Protein AF-A0A841B8C0-F1 (afdb_monomer_lite)

Secondary structure (DSSP, 8-state):
---EEHHHHHHHHHHHHHHHHHIIIIIIHHHHHHHHSHHHHHHHTTS-TTHHHHHHHHHHHHHHHHHHHHHHHHHHHHHHHHHHHTTSS-TTSEE---S-HHHHHHHHHHHHHHHHHHHHHHHHHHHHHH---

Sequence (133 aa):
MHVRTVRREIEVAERRKGLTLYLGGGGLGGLGLFGAGDVATGIWDRAPGVLLPLFVTMVSVTGYCLARGYGGYEYRATTLERDIEDGKRKEADEVGDTVSKAVKTYYTLAPVCLVLTAACLLVAVWWGTVSPG

Structure (mmCIF, N/CA/C/O backbone):
data_AF-A0A841B8C0-F1
#
_entry.id   AF-A0A841B8C0-F1
#
loop_
_atom_site.group_PDB
_atom_site.id
_atom_site.type_symbol
_atom_site.label_atom_id
_atom_site.label_alt_id
_atom_site.label_comp_id
_atom_site.label_asym_id
_atom_site.label_entity_id
_atom_site.label_seq_id
_atom_site.pdbx_PDB_ins_code
_atom_site.Cartn_x
_atom_site.Cartn_y
_atom_site.Cartn_z
_atom_site.occupancy
_atom_site.B_iso_or_equiv
_atom_site.auth_seq_id
_atom_site.auth_comp_id
_atom_site.auth_asym_id
_atom_site.auth_atom_id
_atom_site.pdbx_PDB_model_num
ATOM 1 N N . MET A 1 1 ? -13.812 -19.091 14.744 1.00 50.53 1 MET A N 1
ATOM 2 C CA . MET A 1 1 ? -13.665 -17.619 14.794 1.00 50.53 1 MET A CA 1
ATOM 3 C C . MET A 1 1 ? -12.669 -17.298 15.894 1.00 50.53 1 MET A C 1
ATOM 5 O O . MET A 1 1 ? -12.859 -17.797 16.990 1.00 50.53 1 MET A O 1
ATOM 9 N N . HIS A 1 2 ? -11.584 -16.571 15.611 1.00 55.12 2 HIS A N 1
ATOM 10 C CA . HIS A 1 2 ? -10.729 -16.051 16.684 1.00 55.12 2 HIS A CA 1
ATOM 11 C C . HIS A 1 2 ? -11.430 -14.838 17.276 1.00 55.12 2 HIS A C 1
ATOM 13 O O . HIS A 1 2 ? -11.623 -13.845 16.578 1.00 55.12 2 HIS A O 1
ATOM 19 N N . VAL A 1 3 ? -11.854 -14.962 18.524 1.00 58.62 3 VAL A N 1
ATOM 20 C CA . VAL A 1 3 ? -12.485 -13.875 19.250 1.00 58.62 3 VAL A CA 1
ATOM 21 C C . VAL A 1 3 ? -11.384 -13.042 19.896 1.00 58.62 3 VAL A C 1
ATOM 23 O O . VAL A 1 3 ? -10.478 -13.587 20.530 1.00 58.62 3 VAL A O 1
ATOM 26 N N . ARG A 1 4 ? -11.394 -11.733 19.652 1.00 73.31 4 ARG A N 1
ATOM 27 C CA . ARG A 1 4 ? -10.445 -10.789 20.248 1.00 73.31 4 ARG A CA 1
ATOM 28 C C . ARG A 1 4 ? -11.219 -9.667 20.922 1.00 73.31 4 ARG A C 1
ATOM 30 O O . ARG A 1 4 ? -12.326 -9.337 20.506 1.00 73.31 4 ARG A O 1
ATOM 37 N N . THR A 1 5 ? -10.633 -9.093 21.964 1.00 79.56 5 THR A N 1
ATOM 38 C CA . THR A 1 5 ? -11.196 -7.925 22.644 1.00 79.56 5 THR A CA 1
ATOM 39 C C . THR A 1 5 ? -11.165 -6.701 21.727 1.00 79.56 5 THR A C 1
ATOM 41 O O . THR A 1 5 ? -10.253 -6.583 20.899 1.00 79.56 5 THR A O 1
ATOM 44 N N . VAL A 1 6 ? -12.119 -5.773 21.890 1.00 76.31 6 VAL A N 1
ATOM 45 C CA . VAL A 1 6 ? -12.167 -4.5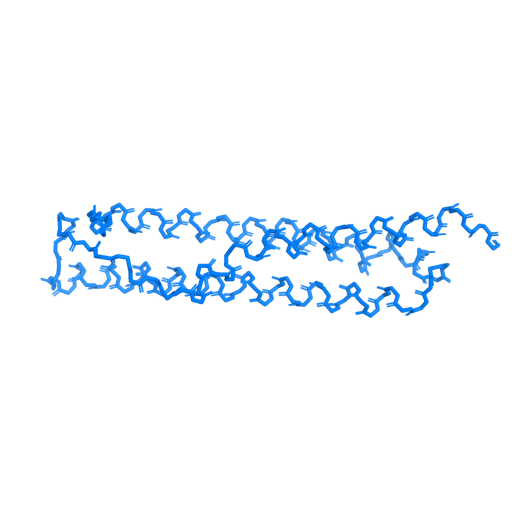05 21.130 1.00 76.31 6 VAL A CA 1
ATOM 46 C C . VAL A 1 6 ? -10.805 -3.809 21.154 1.00 76.31 6 VAL A C 1
ATOM 48 O O . VAL A 1 6 ? -10.272 -3.455 20.105 1.00 76.31 6 VAL A O 1
ATOM 51 N N . ARG A 1 7 ? -10.203 -3.680 22.343 1.00 79.50 7 ARG A N 1
ATOM 52 C CA . ARG A 1 7 ? -8.906 -3.012 22.520 1.00 79.50 7 ARG A CA 1
ATOM 53 C C . ARG A 1 7 ? -7.792 -3.648 21.686 1.00 79.50 7 ARG A C 1
ATOM 55 O O . ARG A 1 7 ? -6.996 -2.948 21.069 1.00 79.50 7 ARG A O 1
ATOM 62 N N . ARG A 1 8 ? -7.748 -4.982 21.633 1.00 81.00 8 ARG A N 1
ATOM 63 C CA . ARG A 1 8 ? -6.738 -5.716 20.860 1.00 81.00 8 ARG A CA 1
ATOM 64 C C . ARG A 1 8 ? -6.972 -5.592 19.355 1.00 81.00 8 ARG A C 1
ATOM 66 O O . ARG A 1 8 ? -6.011 -5.581 18.594 1.00 81.00 8 ARG A O 1
ATOM 73 N N . GLU A 1 9 ? -8.224 -5.506 18.916 1.00 79.19 9 GLU A N 1
ATOM 74 C CA . GLU A 1 9 ? -8.553 -5.265 17.506 1.00 79.19 9 GLU A CA 1
ATOM 75 C C . GLU A 1 9 ? -8.199 -3.841 17.060 1.00 79.19 9 GLU A C 1
ATOM 77 O O . GLU A 1 9 ? -7.664 -3.684 15.963 1.00 79.19 9 GLU A O 1
ATOM 82 N N . ILE A 1 10 ? -8.405 -2.831 17.914 1.00 80.94 10 ILE A N 1
ATOM 83 C CA . ILE A 1 10 ? -7.946 -1.456 17.658 1.00 80.94 10 ILE A CA 1
ATOM 84 C C . ILE A 1 10 ? -6.421 -1.434 17.509 1.00 80.94 10 ILE A C 1
ATOM 86 O O . ILE A 1 10 ? -5.920 -0.997 16.476 1.00 80.94 10 ILE A O 1
ATOM 90 N N . GLU A 1 11 ? -5.683 -2.018 18.460 1.00 84.50 11 GLU A N 1
ATOM 91 C CA . GLU A 1 11 ? -4.214 -2.052 18.405 1.00 84.50 11 GLU A CA 1
ATOM 92 C C . GLU A 1 11 ? -3.698 -2.748 17.129 1.00 84.50 11 GLU A C 1
ATOM 94 O O . GLU A 1 11 ? -2.734 -2.313 16.494 1.00 84.50 11 GLU A O 1
ATOM 99 N N . VAL A 1 12 ? -4.350 -3.836 16.702 1.00 84.12 12 VAL A N 1
ATOM 100 C CA . VAL A 1 12 ? -3.998 -4.529 15.454 1.00 84.12 12 VAL A CA 1
ATOM 101 C C . VAL A 1 12 ? -4.302 -3.666 14.228 1.00 84.12 12 VAL A C 1
ATOM 103 O O . VAL A 1 12 ? -3.495 -3.650 13.294 1.00 84.12 12 VAL A O 1
ATOM 106 N N . ALA A 1 13 ? -5.437 -2.966 14.200 1.00 80.94 13 ALA A N 1
ATOM 107 C CA . ALA A 1 13 ? -5.800 -2.077 13.101 1.00 80.94 13 ALA A CA 1
ATOM 108 C C . ALA A 1 13 ? -4.824 -0.895 12.988 1.00 80.94 13 ALA A C 1
ATOM 110 O O . ALA A 1 13 ? -4.335 -0.620 11.891 1.00 80.94 13 ALA A O 1
ATOM 111 N N . GLU A 1 14 ? -4.454 -0.271 14.108 1.00 82.44 14 GLU A N 1
ATOM 112 C CA . GLU A 1 14 ? -3.462 0.806 14.155 1.00 82.44 14 GLU A CA 1
ATOM 113 C C . GLU A 1 14 ? -2.073 0.342 13.711 1.00 82.44 14 GLU A C 1
ATOM 115 O O . GLU A 1 14 ? -1.442 0.985 12.869 1.00 82.44 14 GLU A O 1
ATOM 120 N N . ARG A 1 15 ? -1.603 -0.821 14.189 1.00 85.81 15 ARG A N 1
ATOM 121 C CA . ARG A 1 15 ? -0.325 -1.396 13.731 1.00 85.81 15 ARG A CA 1
ATOM 122 C C . A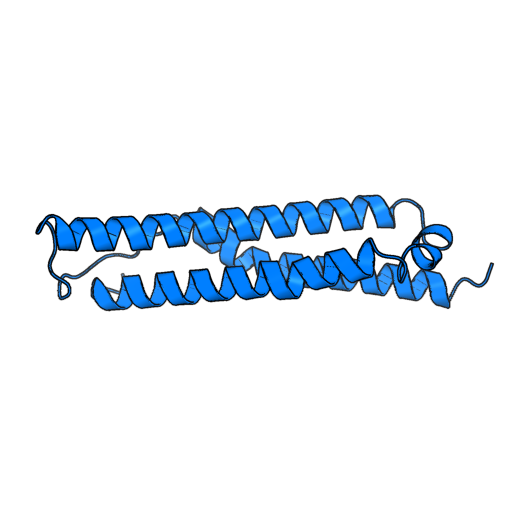RG A 1 15 ? -0.318 -1.626 12.221 1.00 85.81 15 ARG A C 1
ATOM 124 O O . ARG A 1 15 ? 0.670 -1.323 11.553 1.00 85.81 15 ARG A O 1
ATOM 131 N N . ARG A 1 16 ? -1.413 -2.153 11.664 1.00 83.31 16 ARG A N 1
ATOM 132 C CA . ARG A 1 16 ? -1.541 -2.390 10.215 1.00 83.31 16 ARG A CA 1
ATOM 133 C C . ARG A 1 16 ? -1.599 -1.085 9.427 1.00 83.31 16 ARG A C 1
ATOM 135 O O . ARG A 1 16 ? -0.952 -0.998 8.387 1.00 83.31 16 ARG A O 1
ATOM 142 N N . LYS A 1 17 ? -2.292 -0.069 9.948 1.00 82.81 17 LYS A N 1
ATOM 143 C CA . LYS A 1 17 ? -2.308 1.297 9.407 1.00 82.81 17 LYS A CA 1
ATOM 144 C C . LYS A 1 17 ? -0.892 1.887 9.352 1.00 82.81 17 LYS A C 1
ATOM 146 O O . LYS A 1 17 ? -0.463 2.352 8.293 1.00 82.81 17 LYS A O 1
ATOM 151 N N . GLY A 1 18 ? -0.137 1.791 10.447 1.00 80.94 18 GLY A N 1
ATOM 152 C CA . GLY A 1 18 ? 1.257 2.240 10.522 1.00 80.94 18 GLY A CA 1
ATOM 153 C C . GLY A 1 18 ? 2.172 1.523 9.524 1.00 80.94 18 GLY A C 1
ATOM 154 O O . GLY A 1 18 ? 2.945 2.168 8.818 1.00 80.94 18 GLY A O 1
ATOM 155 N N . LEU A 1 19 ? 2.027 0.203 9.380 1.00 84.50 19 LEU A N 1
ATOM 156 C CA . LEU A 1 19 ? 2.769 -0.578 8.383 1.00 84.50 19 LEU A CA 1
ATOM 157 C C . LEU A 1 19 ? 2.435 -0.163 6.944 1.00 84.50 19 LEU A C 1
ATOM 159 O O . LEU A 1 19 ? 3.347 -0.012 6.136 1.00 84.50 19 LEU A O 1
ATOM 163 N N . THR A 1 20 ? 1.161 0.072 6.609 1.00 83.38 20 THR A N 1
ATOM 164 C CA . THR A 1 20 ? 0.792 0.573 5.271 1.00 83.38 20 THR A CA 1
ATOM 165 C C . THR A 1 20 ? 1.359 1.960 4.984 1.00 83.38 20 THR A C 1
ATOM 167 O O . THR A 1 20 ? 1.790 2.209 3.862 1.00 83.38 20 THR A O 1
ATOM 170 N N . LEU A 1 21 ? 1.419 2.838 5.989 1.00 82.56 21 LEU A N 1
ATOM 171 C CA . LEU A 1 21 ? 2.064 4.149 5.882 1.00 82.56 21 LEU A CA 1
ATOM 172 C C . LEU A 1 21 ? 3.566 4.019 5.637 1.00 82.56 21 LEU A C 1
ATOM 174 O O . LEU A 1 21 ? 4.097 4.690 4.761 1.00 82.56 21 LEU A O 1
ATOM 178 N N . TYR A 1 22 ? 4.243 3.127 6.359 1.00 85.25 22 TYR A N 1
ATOM 179 C CA . TYR A 1 22 ? 5.669 2.877 6.162 1.00 85.25 22 TYR A CA 1
ATOM 180 C C . TYR A 1 22 ? 5.962 2.315 4.762 1.00 85.25 22 TYR A C 1
ATOM 182 O O . TYR A 1 22 ? 6.870 2.780 4.073 1.00 85.25 22 TYR A O 1
ATOM 190 N N . LEU A 1 23 ? 5.153 1.357 4.301 1.00 83.75 23 LEU A N 1
ATOM 191 C CA . LEU A 1 23 ? 5.277 0.779 2.961 1.00 83.75 23 LEU A CA 1
ATOM 192 C C . LEU A 1 23 ? 4.960 1.796 1.855 1.00 83.75 23 LEU A C 1
ATOM 194 O O . LEU A 1 23 ? 5.642 1.806 0.835 1.00 83.75 23 LEU A O 1
ATOM 198 N N . GLY A 1 24 ? 3.962 2.661 2.047 1.00 79.44 24 GLY A N 1
ATOM 199 C CA . GLY A 1 24 ? 3.597 3.701 1.082 1.00 79.44 24 GLY A CA 1
ATOM 200 C C . GLY A 1 24 ? 4.573 4.872 1.052 1.00 79.44 24 GLY A C 1
ATOM 201 O O . GLY A 1 24 ? 5.091 5.210 -0.006 1.00 79.44 24 GLY A O 1
ATOM 202 N N . GLY A 1 25 ? 4.854 5.474 2.205 1.00 76.81 25 GLY A N 1
ATOM 203 C CA . GLY A 1 25 ? 5.736 6.635 2.314 1.00 76.81 25 GLY A CA 1
ATOM 204 C C . GLY A 1 25 ? 7.211 6.289 2.113 1.00 76.81 25 GLY A C 1
ATOM 205 O O . GLY A 1 25 ? 7.910 7.001 1.401 1.00 76.81 25 GLY A O 1
ATOM 206 N N . GLY A 1 26 ? 7.681 5.185 2.698 1.00 79.94 26 GLY A N 1
ATOM 207 C CA . GLY A 1 26 ? 9.073 4.748 2.583 1.00 79.94 26 GLY A CA 1
ATOM 208 C C . GLY A 1 26 ? 9.324 3.925 1.324 1.00 79.94 26 GLY A C 1
ATOM 209 O O . GLY A 1 26 ? 10.119 4.311 0.473 1.00 79.94 26 GLY A O 1
ATOM 210 N N . GLY A 1 27 ? 8.631 2.792 1.192 1.00 81.88 27 GLY A N 1
ATOM 211 C CA . GLY A 1 27 ? 8.870 1.839 0.105 1.00 81.88 27 GLY A CA 1
ATOM 212 C C . GLY A 1 27 ? 8.455 2.376 -1.266 1.00 81.88 27 GLY A C 1
ATOM 213 O O . GLY A 1 27 ? 9.295 2.552 -2.145 1.00 81.88 27 GLY A O 1
ATOM 214 N N . LEU A 1 28 ? 7.163 2.660 -1.452 1.00 84.19 28 LEU A N 1
ATOM 215 C CA . LEU A 1 28 ? 6.644 3.158 -2.728 1.00 84.19 28 LEU A CA 1
ATOM 216 C C . LEU A 1 28 ? 7.136 4.579 -3.033 1.00 84.19 28 LEU A C 1
ATOM 218 O O . LEU A 1 28 ? 7.501 4.850 -4.171 1.00 84.19 28 LEU A O 1
ATOM 222 N N . GLY A 1 29 ? 7.189 5.461 -2.030 1.00 81.56 29 GLY A N 1
ATOM 223 C CA . GLY A 1 29 ? 7.745 6.810 -2.170 1.00 81.56 29 GLY A CA 1
ATOM 224 C C . GLY A 1 29 ? 9.216 6.796 -2.591 1.00 81.56 29 GLY A C 1
ATOM 225 O O . GLY A 1 29 ? 9.590 7.501 -3.527 1.00 81.56 29 GLY A O 1
ATOM 226 N N . GLY A 1 30 ? 10.028 5.927 -1.982 1.00 82.12 30 GLY A N 1
ATOM 227 C CA . GLY A 1 30 ? 11.412 5.699 -2.394 1.00 82.12 30 GLY A CA 1
ATOM 228 C C . GLY A 1 30 ? 11.505 5.182 -3.829 1.00 82.12 30 GLY A C 1
ATOM 229 O O . GLY A 1 30 ? 12.203 5.773 -4.647 1.00 82.12 30 GLY A O 1
ATOM 230 N N . LEU A 1 31 ? 10.752 4.133 -4.175 1.00 81.00 31 LEU A N 1
ATOM 231 C CA . LEU A 1 31 ? 10.725 3.595 -5.542 1.00 81.00 31 LEU A CA 1
ATOM 232 C C . LEU A 1 31 ? 10.269 4.633 -6.573 1.00 81.00 31 LEU A C 1
ATOM 234 O O . LEU A 1 31 ? 10.834 4.689 -7.660 1.00 81.00 31 LEU A O 1
ATOM 238 N N . GLY A 1 32 ? 9.286 5.466 -6.237 1.00 77.75 32 GLY A N 1
ATOM 239 C CA . GLY A 1 32 ? 8.819 6.555 -7.089 1.00 77.75 32 GLY A CA 1
ATOM 240 C C . GLY A 1 32 ? 9.896 7.614 -7.311 1.00 77.75 32 GLY A C 1
ATOM 241 O O . GLY A 1 32 ? 10.141 7.993 -8.449 1.00 77.75 32 GLY A O 1
ATOM 242 N N . LEU A 1 33 ? 10.593 8.041 -6.255 1.00 79.94 33 LEU A N 1
ATOM 243 C CA . LEU A 1 33 ? 11.682 9.018 -6.357 1.00 79.94 33 LEU A CA 1
ATOM 244 C C . LEU A 1 33 ? 12.877 8.479 -7.151 1.00 79.94 33 LEU A C 1
ATOM 246 O O . LEU A 1 33 ? 13.408 9.181 -8.005 1.00 79.94 33 LEU A O 1
ATOM 250 N N . PHE A 1 34 ? 13.284 7.233 -6.908 1.00 74.50 34 PHE A N 1
ATOM 251 C CA . PHE A 1 34 ? 14.400 6.623 -7.632 1.00 74.50 34 PHE A CA 1
ATOM 252 C C . PHE A 1 34 ? 14.037 6.263 -9.074 1.00 74.50 34 PHE A C 1
ATOM 254 O O . PHE A 1 34 ? 14.871 6.416 -9.958 1.00 74.50 34 PHE A O 1
ATOM 261 N N . GLY A 1 35 ? 12.812 5.795 -9.317 1.00 69.50 35 GLY A N 1
ATOM 262 C CA . GLY A 1 35 ? 12.356 5.357 -10.634 1.00 69.50 35 GLY A CA 1
ATOM 263 C C . GLY A 1 35 ? 11.829 6.463 -11.537 1.00 69.50 35 GLY A C 1
ATOM 264 O O . GLY A 1 35 ? 11.892 6.304 -12.748 1.00 69.50 35 GLY A O 1
ATOM 265 N N . ALA A 1 36 ? 11.328 7.573 -10.998 1.00 67.00 36 ALA A N 1
ATOM 266 C CA . ALA A 1 36 ? 10.866 8.718 -11.789 1.00 67.00 36 ALA A CA 1
ATOM 267 C C . ALA A 1 36 ? 11.802 9.938 -11.708 1.00 67.00 36 ALA A C 1
ATOM 269 O O . ALA A 1 36 ? 11.591 10.906 -12.433 1.00 67.00 36 ALA A O 1
ATOM 270 N N . GLY A 1 37 ? 12.806 9.918 -10.824 1.00 64.50 37 GLY A N 1
ATOM 271 C CA . GLY A 1 37 ? 13.788 10.993 -10.681 1.00 64.50 37 GLY A CA 1
ATOM 272 C C . GLY A 1 37 ? 14.994 10.865 -11.617 1.00 64.50 37 GLY A C 1
ATOM 273 O O . GLY A 1 37 ? 15.121 9.907 -12.380 1.00 64.50 37 GLY A O 1
ATOM 274 N N . ASP A 1 38 ? 15.924 11.818 -11.493 1.00 57.97 38 ASP A N 1
ATOM 275 C CA . ASP A 1 38 ? 17.138 11.951 -12.324 1.00 57.97 38 ASP A CA 1
ATOM 276 C C . ASP A 1 38 ? 18.044 10.711 -12.356 1.00 57.97 38 ASP A C 1
ATOM 278 O O . ASP A 1 38 ? 18.850 10.544 -13.267 1.00 57.97 38 ASP A O 1
ATOM 282 N N . VAL A 1 39 ? 17.924 9.813 -11.376 1.00 60.22 39 VAL A N 1
ATOM 283 C CA . VAL A 1 39 ? 18.700 8.565 -11.340 1.00 60.22 39 VAL A CA 1
ATOM 284 C C . VAL A 1 39 ? 18.241 7.586 -12.428 1.00 60.22 39 VAL A C 1
ATOM 286 O O . VAL A 1 39 ? 19.047 6.803 -12.927 1.00 60.22 39 VAL A O 1
ATOM 289 N N . ALA A 1 40 ? 16.966 7.630 -12.821 1.00 61.94 40 ALA A N 1
ATOM 290 C CA . ALA A 1 40 ? 16.392 6.702 -13.790 1.00 61.94 40 ALA A CA 1
ATOM 291 C C . ALA A 1 40 ? 16.134 7.318 -15.171 1.00 61.94 40 ALA A C 1
ATOM 293 O O . ALA A 1 40 ? 15.937 6.564 -16.121 1.00 61.94 40 ALA A O 1
ATOM 294 N N . THR A 1 41 ? 16.181 8.644 -15.332 1.00 65.25 41 THR A N 1
ATOM 295 C CA . THR A 1 41 ? 15.986 9.311 -16.636 1.00 65.25 41 THR A CA 1
ATOM 296 C C . THR A 1 41 ? 16.939 8.767 -17.707 1.00 65.25 41 THR A C 1
ATOM 298 O O . THR A 1 41 ? 16.487 8.406 -18.786 1.00 65.25 41 THR A O 1
ATOM 301 N N . GLY A 1 42 ? 18.215 8.541 -17.377 1.00 67.50 42 GLY A N 1
ATOM 302 C CA . GLY A 1 42 ? 19.170 7.894 -18.294 1.00 67.50 42 GLY A CA 1
ATOM 303 C C . GLY A 1 42 ? 18.990 6.376 -18.474 1.00 67.50 42 GLY A C 1
ATOM 304 O O . GLY A 1 42 ? 19.535 5.796 -19.413 1.00 67.50 42 GLY A O 1
ATOM 305 N N . ILE A 1 43 ? 18.243 5.716 -17.585 1.00 72.81 43 ILE A N 1
ATOM 306 C CA . ILE A 1 43 ? 17.969 4.271 -17.638 1.00 72.81 43 ILE A CA 1
ATOM 307 C C . ILE A 1 43 ? 16.797 3.998 -18.579 1.00 72.81 43 ILE A C 1
ATOM 309 O O . ILE A 1 43 ? 16.859 3.069 -19.383 1.00 72.81 43 ILE A O 1
ATOM 313 N N . TRP A 1 44 ? 15.746 4.819 -18.517 1.00 74.94 44 TRP A N 1
ATOM 314 C CA . TRP A 1 44 ? 14.555 4.649 -19.349 1.00 74.94 44 TRP A CA 1
ATOM 315 C C . TRP A 1 44 ? 14.814 4.896 -20.833 1.00 74.94 44 TRP A C 1
ATOM 317 O O . TRP A 1 44 ? 14.203 4.217 -21.652 1.00 74.94 44 TRP A O 1
ATOM 327 N N . ASP A 1 45 ? 15.755 5.779 -21.176 1.00 75.50 45 ASP A N 1
ATOM 328 C CA . ASP A 1 45 ? 16.154 6.031 -22.568 1.00 75.50 45 ASP A CA 1
ATOM 329 C C . ASP A 1 45 ? 16.846 4.821 -23.220 1.00 75.50 45 ASP A C 1
ATOM 331 O O . ASP A 1 45 ? 16.817 4.659 -24.440 1.00 75.50 45 ASP A O 1
ATOM 335 N N . ARG A 1 46 ? 17.471 3.954 -22.411 1.00 72.44 46 ARG A N 1
ATOM 336 C CA . ARG A 1 46 ? 18.174 2.739 -22.865 1.00 72.44 46 ARG A CA 1
ATOM 337 C C . ARG A 1 46 ? 17.348 1.469 -22.700 1.00 72.44 46 ARG A C 1
ATOM 339 O O . ARG A 1 46 ? 17.645 0.446 -23.314 1.00 72.44 46 ARG A O 1
ATOM 346 N N . ALA A 1 47 ? 16.336 1.510 -21.843 1.00 72.50 47 ALA A N 1
ATOM 347 C CA . ALA A 1 47 ? 15.452 0.391 -21.590 1.00 72.50 47 ALA A CA 1
ATOM 348 C C . ALA A 1 47 ? 14.383 0.270 -22.696 1.00 72.50 47 ALA A C 1
ATOM 350 O O . ALA A 1 47 ? 13.989 1.264 -23.305 1.00 72.50 47 ALA A O 1
ATOM 351 N N . PRO A 1 48 ? 13.846 -0.938 -22.946 1.00 76.69 48 PRO A N 1
ATOM 352 C CA . PRO A 1 48 ? 12.665 -1.111 -23.784 1.00 76.69 48 PRO A CA 1
ATOM 353 C C . PRO A 1 48 ? 11.540 -0.143 -23.389 1.00 76.69 48 PRO A C 1
ATOM 355 O O . PRO A 1 48 ? 11.113 -0.136 -22.233 1.00 76.69 48 PRO A O 1
ATOM 358 N N . GLY A 1 49 ? 10.998 0.613 -24.352 1.00 78.31 49 GLY A N 1
ATOM 359 C CA . GLY A 1 49 ? 9.989 1.660 -24.107 1.00 78.31 49 GLY A CA 1
ATOM 360 C C . GLY A 1 49 ? 8.689 1.190 -23.433 1.00 78.31 49 GLY A C 1
ATOM 361 O O . GLY A 1 49 ? 7.881 2.006 -23.003 1.00 78.31 49 GLY A O 1
ATOM 362 N N . VAL A 1 50 ? 8.488 -0.125 -23.297 1.00 80.94 50 VAL A N 1
ATOM 363 C CA . VAL A 1 50 ? 7.360 -0.746 -22.581 1.00 80.94 50 VAL A CA 1
ATOM 364 C C . VAL A 1 50 ? 7.581 -0.789 -21.059 1.00 80.94 50 VAL A C 1
ATOM 366 O O . VAL A 1 50 ? 6.618 -0.856 -20.298 1.00 80.94 50 VAL A O 1
ATOM 369 N N . LEU A 1 51 ? 8.828 -0.733 -20.578 1.00 81.50 51 LEU A N 1
ATOM 370 C CA . LEU A 1 51 ? 9.134 -0.889 -19.151 1.00 81.50 51 LEU A CA 1
ATOM 371 C C . LEU A 1 51 ? 8.730 0.331 -18.319 1.00 81.50 51 LEU A C 1
ATOM 373 O O . LEU A 1 51 ? 8.246 0.155 -17.205 1.00 81.50 51 LEU A O 1
ATOM 377 N N . LEU A 1 52 ? 8.861 1.546 -18.858 1.00 82.38 52 LEU A N 1
ATOM 378 C CA . LEU A 1 52 ? 8.428 2.770 -18.179 1.00 82.38 52 LEU A CA 1
ATOM 379 C C . LEU A 1 52 ? 6.908 2.788 -17.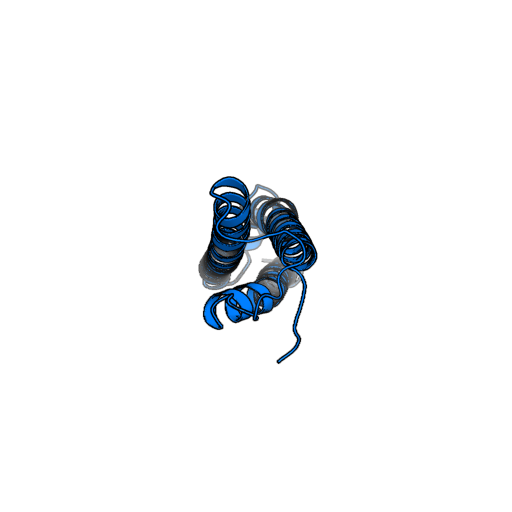908 1.00 82.38 52 LEU A C 1
ATOM 381 O O . LEU A 1 52 ? 6.520 2.934 -16.747 1.00 82.38 52 LEU A O 1
ATOM 385 N N . PRO A 1 53 ? 6.016 2.594 -18.904 1.00 83.94 53 PRO A N 1
ATOM 386 C CA . PRO A 1 53 ? 4.580 2.554 -18.637 1.00 83.94 53 PRO A CA 1
ATOM 387 C C . PRO A 1 53 ? 4.189 1.374 -17.736 1.00 83.94 53 PRO A C 1
ATOM 389 O O . PRO A 1 53 ? 3.282 1.512 -16.913 1.00 83.94 53 PRO A O 1
ATOM 392 N N . LEU A 1 54 ? 4.888 0.235 -17.822 1.00 85.94 54 LEU A N 1
ATOM 393 C CA . LEU A 1 54 ? 4.668 -0.905 -16.929 1.00 85.94 54 LEU A CA 1
ATOM 394 C C . LEU A 1 54 ? 5.055 -0.578 -15.479 1.00 85.94 54 LEU A C 1
ATOM 396 O O . LEU A 1 54 ? 4.294 -0.885 -14.561 1.00 85.94 54 LEU A O 1
ATOM 400 N N . PHE A 1 55 ? 6.178 0.112 -15.274 1.00 84.94 55 PHE A N 1
ATOM 401 C CA . PHE A 1 55 ? 6.610 0.599 -13.967 1.00 84.94 55 PHE A CA 1
ATOM 402 C C . PHE A 1 55 ? 5.618 1.607 -13.381 1.00 84.94 55 PHE A C 1
ATOM 404 O O . PHE A 1 55 ? 5.167 1.430 -12.252 1.00 84.94 55 PHE A O 1
ATOM 411 N N . VAL A 1 56 ? 5.196 2.611 -14.156 1.00 85.75 56 VAL A N 1
ATOM 412 C CA . VAL A 1 56 ? 4.199 3.604 -13.714 1.00 85.75 56 VAL A CA 1
ATOM 413 C C . VAL A 1 56 ? 2.871 2.932 -13.347 1.00 85.75 56 VAL A C 1
ATOM 415 O O . VAL A 1 56 ? 2.263 3.259 -12.323 1.00 85.75 56 VAL A O 1
ATOM 418 N N . THR A 1 57 ? 2.439 1.944 -14.133 1.00 87.62 57 THR A N 1
ATOM 419 C CA . THR A 1 57 ? 1.230 1.162 -13.839 1.00 87.62 57 THR A CA 1
ATOM 420 C C . THR A 1 57 ? 1.394 0.366 -12.543 1.00 87.62 57 THR A C 1
ATOM 422 O O . THR A 1 57 ? 0.507 0.397 -11.693 1.00 87.62 57 THR A O 1
ATOM 425 N N . MET A 1 58 ? 2.539 -0.289 -12.336 1.00 86.00 58 MET A N 1
ATOM 426 C CA . MET A 1 58 ? 2.847 -1.039 -11.113 1.00 86.00 58 MET A CA 1
ATOM 427 C C . MET A 1 58 ? 2.906 -0.145 -9.871 1.00 86.00 58 MET A C 1
ATOM 429 O O . MET A 1 58 ? 2.332 -0.497 -8.838 1.00 86.00 58 MET A O 1
ATOM 433 N N . VAL A 1 59 ? 3.516 1.039 -9.975 1.00 86.62 59 VAL A N 1
ATOM 434 C CA . VAL A 1 59 ? 3.525 2.052 -8.908 1.00 86.62 59 VAL A CA 1
ATOM 435 C C . VAL A 1 59 ? 2.095 2.470 -8.565 1.00 86.62 59 VAL A C 1
ATOM 437 O O . VAL A 1 59 ? 1.715 2.477 -7.394 1.00 86.62 59 VAL A O 1
ATOM 440 N N . SER A 1 60 ? 1.272 2.740 -9.581 1.00 88.12 60 SER A N 1
ATOM 441 C CA . SER A 1 60 ? -0.128 3.145 -9.405 1.00 88.12 60 SER A CA 1
ATOM 442 C C . SER A 1 60 ? -0.973 2.045 -8.756 1.00 88.12 60 SER A C 1
ATOM 444 O O . SER A 1 60 ? -1.723 2.309 -7.817 1.00 88.12 60 SER A O 1
ATOM 446 N N . VAL A 1 61 ? -0.822 0.794 -9.204 1.00 89.69 61 VAL A N 1
ATOM 447 C CA . VAL A 1 61 ? -1.517 -0.374 -8.638 1.00 89.69 61 VAL A CA 1
ATOM 448 C C . VAL A 1 61 ? -1.078 -0.623 -7.196 1.00 89.69 61 VAL A C 1
ATOM 450 O O . VAL A 1 61 ? -1.918 -0.844 -6.324 1.00 89.69 61 VAL A O 1
ATOM 453 N N . THR A 1 62 ? 0.222 -0.529 -6.912 1.00 87.19 62 THR A N 1
ATOM 454 C CA . THR A 1 62 ? 0.762 -0.661 -5.552 1.00 87.19 62 THR A CA 1
ATOM 455 C C . THR A 1 62 ? 0.210 0.429 -4.637 1.00 87.19 62 THR A C 1
ATOM 457 O O . THR A 1 62 ? -0.267 0.128 -3.540 1.00 87.19 62 THR A O 1
ATOM 460 N N . GLY A 1 63 ? 0.195 1.680 -5.106 1.00 86.81 63 GLY A N 1
ATOM 461 C CA . GLY A 1 63 ? -0.390 2.811 -4.389 1.00 86.81 63 GLY A CA 1
ATOM 462 C C . GLY A 1 63 ? -1.879 2.615 -4.114 1.00 86.81 63 GLY A C 1
ATOM 463 O O . GLY A 1 63 ? -2.331 2.828 -2.990 1.00 86.81 63 GLY A O 1
ATOM 464 N N . TYR A 1 64 ? -2.634 2.116 -5.095 1.00 88.19 64 TYR A N 1
ATOM 465 C CA . TYR A 1 64 ? -4.052 1.802 -4.932 1.00 88.19 64 TYR A CA 1
ATOM 466 C C . TYR A 1 64 ? -4.296 0.716 -3.876 1.00 88.19 64 TYR A C 1
ATOM 468 O O . TYR A 1 64 ? -5.147 0.886 -3.000 1.00 88.19 64 TYR A O 1
ATOM 476 N N . CYS A 1 65 ? -3.536 -0.384 -3.917 1.00 86.69 65 CYS A N 1
ATOM 477 C CA . CYS A 1 65 ? -3.624 -1.462 -2.930 1.00 86.69 65 CYS A CA 1
ATOM 478 C C . CYS A 1 65 ? -3.308 -0.961 -1.513 1.00 86.69 65 CYS A C 1
ATOM 480 O O . CYS A 1 65 ? -4.032 -1.283 -0.568 1.00 86.69 65 CYS A O 1
ATOM 482 N N . LEU A 1 66 ? -2.269 -0.134 -1.368 1.00 85.25 66 LEU A N 1
ATOM 483 C CA . LEU A 1 66 ? -1.894 0.471 -0.090 1.00 85.25 66 LEU A CA 1
ATOM 484 C C . LEU A 1 66 ? -2.967 1.434 0.424 1.00 85.25 66 LEU A C 1
ATOM 486 O O . LEU A 1 66 ? -3.351 1.330 1.586 1.00 85.25 66 LEU A O 1
ATOM 490 N N . ALA A 1 67 ? -3.510 2.305 -0.430 1.00 85.38 67 ALA A N 1
ATOM 491 C CA . ALA A 1 67 ? -4.560 3.252 -0.058 1.00 85.38 67 ALA A CA 1
ATOM 492 C C . ALA A 1 67 ? -5.858 2.541 0.358 1.00 85.38 67 ALA A C 1
ATOM 494 O O . ALA A 1 67 ? -6.462 2.878 1.378 1.00 85.38 67 ALA A O 1
ATOM 495 N N . ARG A 1 68 ? -6.271 1.508 -0.390 1.00 85.06 68 ARG A N 1
ATOM 496 C CA . ARG A 1 68 ? -7.439 0.678 -0.050 1.00 85.06 68 ARG A CA 1
ATOM 497 C C . ARG A 1 68 ? -7.235 -0.105 1.245 1.00 85.06 68 ARG A C 1
ATOM 499 O O . ARG A 1 68 ? -8.172 -0.211 2.035 1.00 85.06 68 ARG A O 1
ATOM 506 N N . GLY A 1 69 ? -6.034 -0.641 1.462 1.00 82.12 69 GLY A N 1
ATOM 507 C CA . GLY A 1 69 ? -5.660 -1.298 2.713 1.00 82.12 69 GLY A CA 1
ATOM 508 C C . GLY A 1 69 ? -5.727 -0.330 3.894 1.00 82.12 69 GLY A C 1
ATOM 509 O O . GLY A 1 69 ? -6.428 -0.602 4.866 1.00 82.12 69 GLY A O 1
ATOM 510 N N . TYR A 1 70 ? -5.064 0.822 3.772 1.00 84.56 70 TYR A N 1
ATOM 511 C CA . TYR A 1 70 ? -5.018 1.878 4.782 1.00 84.56 70 TYR A CA 1
ATOM 512 C C . TYR A 1 70 ? -6.422 2.360 5.168 1.00 84.56 70 TYR A C 1
ATOM 514 O O . TYR A 1 70 ? -6.798 2.263 6.335 1.00 84.56 70 TYR A O 1
ATOM 522 N N . GLY A 1 71 ? -7.232 2.784 4.191 1.00 84.25 71 GLY A N 1
ATOM 523 C CA . GLY A 1 71 ? -8.573 3.313 4.455 1.00 84.25 71 GLY A CA 1
ATOM 524 C C . GLY A 1 71 ? -9.509 2.285 5.096 1.00 84.25 71 GLY A C 1
ATOM 525 O O . GLY A 1 71 ? -10.334 2.632 5.936 1.00 84.25 71 GLY A O 1
ATOM 526 N N . GLY A 1 72 ? -9.354 1.000 4.759 1.00 82.25 72 GLY A N 1
ATOM 527 C CA . GLY A 1 72 ? -10.133 -0.076 5.371 1.00 82.25 72 GLY A CA 1
ATOM 528 C C . GLY A 1 72 ? -9.802 -0.316 6.849 1.00 82.25 72 GLY A C 1
ATOM 529 O O . GLY A 1 72 ? -10.713 -0.563 7.640 1.00 82.25 72 GLY A O 1
ATOM 530 N N . TYR A 1 73 ? -8.523 -0.238 7.235 1.00 81.44 73 TYR A N 1
ATOM 531 C CA . TYR A 1 73 ? -8.120 -0.367 8.643 1.00 81.44 73 TYR A CA 1
ATOM 532 C C . TYR A 1 73 ? -8.388 0.901 9.447 1.00 81.44 73 TYR A C 1
ATOM 534 O O . TYR A 1 73 ? -8.826 0.796 10.590 1.00 81.44 73 TYR A O 1
ATOM 542 N N . GLU A 1 74 ? -8.193 2.077 8.851 1.00 84.31 74 GLU A N 1
ATOM 543 C CA . GLU A 1 74 ? -8.520 3.356 9.478 1.00 84.31 74 GLU A CA 1
ATOM 544 C C . GLU A 1 74 ? -10.012 3.447 9.802 1.00 84.31 74 GLU A C 1
ATOM 546 O O . GLU A 1 74 ? -10.374 3.652 10.957 1.00 84.31 74 GLU A O 1
ATOM 551 N N . TYR A 1 75 ? -10.882 3.173 8.824 1.00 84.50 75 TYR A N 1
ATOM 552 C CA . TYR A 1 75 ? -12.327 3.163 9.048 1.00 84.50 75 TYR A CA 1
ATOM 553 C C . TYR A 1 75 ? -12.729 2.192 10.165 1.00 84.50 75 TYR A C 1
ATOM 555 O O . TYR A 1 75 ? -13.618 2.491 10.966 1.00 84.50 75 TYR A O 1
ATOM 563 N N . ARG A 1 76 ? -12.065 1.030 10.258 1.00 78.88 76 ARG A N 1
ATOM 564 C CA . ARG A 1 76 ? -12.362 0.044 11.301 1.00 78.88 76 ARG A CA 1
ATOM 565 C C . ARG A 1 76 ? -11.949 0.522 12.691 1.00 78.88 76 ARG A C 1
ATOM 567 O O . ARG A 1 76 ? -12.751 0.357 13.608 1.00 78.88 76 ARG A O 1
ATOM 574 N N . ALA A 1 77 ? -10.752 1.093 12.831 1.00 81.19 77 ALA A N 1
ATOM 575 C CA . ALA A 1 77 ? -10.277 1.656 14.093 1.00 81.19 77 ALA A CA 1
ATOM 576 C C . ALA A 1 77 ? -11.223 2.765 14.573 1.00 81.19 77 ALA A C 1
ATOM 578 O O . ALA A 1 77 ? -11.793 2.652 15.653 1.00 81.19 77 ALA A O 1
ATOM 579 N N . THR A 1 78 ? -11.534 3.731 13.703 1.00 84.56 78 THR A N 1
ATOM 580 C CA . THR A 1 78 ? -12.426 4.852 14.036 1.00 84.56 78 THR A CA 1
ATOM 581 C C . THR A 1 78 ? -13.845 4.402 14.380 1.00 84.56 78 THR A C 1
ATOM 583 O O . THR A 1 78 ? -14.482 4.980 15.255 1.00 84.56 78 THR A O 1
ATOM 586 N N . THR A 1 79 ? -14.372 3.369 13.715 1.00 84.94 79 THR A N 1
ATOM 587 C CA . THR A 1 79 ? -15.706 2.840 14.051 1.00 84.94 79 THR A CA 1
ATOM 588 C C . THR A 1 79 ? -15.716 2.199 15.439 1.00 84.94 79 THR A C 1
ATOM 590 O O . THR A 1 79 ? -16.658 2.399 16.195 1.00 84.94 79 THR A O 1
ATOM 593 N N . LEU A 1 80 ? -14.673 1.437 15.786 1.00 80.50 80 LEU A N 1
ATOM 594 C CA . LEU A 1 80 ? -14.566 0.794 17.098 1.00 80.50 80 LEU A CA 1
ATOM 595 C C . LEU A 1 80 ? -14.339 1.803 18.227 1.00 80.50 80 LEU A C 1
ATOM 597 O O . LEU A 1 80 ? -14.927 1.645 19.291 1.00 80.50 80 LEU A O 1
ATOM 601 N N . GLU A 1 81 ? -13.534 2.837 17.990 1.00 82.88 81 GLU A N 1
ATOM 602 C CA . GLU A 1 81 ? -13.333 3.941 18.936 1.00 82.88 81 GLU A CA 1
ATOM 603 C C . GLU A 1 81 ? -14.639 4.696 19.196 1.00 82.88 81 GLU A C 1
ATOM 605 O O . GLU A 1 81 ? -15.011 4.894 20.350 1.00 82.88 81 GLU A O 1
ATOM 610 N N . ARG A 1 82 ? -15.393 5.024 18.138 1.00 83.69 82 ARG A N 1
ATOM 611 C CA . ARG A 1 82 ? -16.711 5.662 18.269 1.00 83.69 82 ARG A CA 1
ATOM 612 C C . ARG A 1 82 ? -17.729 4.785 18.989 1.00 83.69 82 ARG A C 1
ATOM 614 O O . ARG A 1 82 ? -18.507 5.295 19.781 1.00 83.69 82 ARG A O 1
ATOM 621 N N . ASP A 1 83 ? -17.725 3.474 18.751 1.00 81.94 83 ASP A N 1
ATOM 622 C CA . ASP A 1 83 ? -18.615 2.549 19.465 1.00 81.94 83 ASP A CA 1
ATOM 623 C C . ASP A 1 83 ? -18.306 2.493 20.976 1.00 81.94 83 ASP A C 1
ATOM 625 O O . ASP A 1 83 ? -19.223 2.274 21.774 1.00 81.94 83 ASP A O 1
ATOM 629 N N . ILE A 1 84 ? -17.040 2.685 21.374 1.00 84.50 84 ILE A N 1
ATOM 630 C CA . ILE A 1 84 ? -16.643 2.819 22.785 1.00 84.50 84 ILE A CA 1
ATOM 631 C C . ILE A 1 84 ? -17.104 4.170 23.342 1.00 84.50 84 ILE A C 1
ATOM 633 O O . ILE A 1 84 ? -17.691 4.213 24.422 1.00 84.50 84 ILE A O 1
ATOM 637 N N . GLU A 1 85 ? -16.862 5.259 22.611 1.00 84.88 85 GLU A N 1
ATOM 638 C CA . GLU A 1 85 ? -17.212 6.624 23.027 1.00 84.88 85 GLU A CA 1
ATOM 639 C C . GLU A 1 85 ? -18.730 6.814 23.182 1.00 84.88 85 GLU A C 1
ATOM 641 O O . GLU A 1 85 ? -19.190 7.367 24.179 1.00 84.88 85 GLU A O 1
ATOM 646 N N . ASP A 1 86 ? -19.520 6.247 22.266 1.00 84.81 86 ASP A N 1
ATOM 647 C CA . ASP A 1 86 ? -20.987 6.228 22.318 1.00 84.81 86 ASP A CA 1
ATOM 648 C C . ASP A 1 86 ? -21.543 5.307 23.428 1.00 84.81 86 ASP A C 1
ATOM 650 O O . ASP A 1 86 ? -22.761 5.185 23.589 1.00 84.81 86 ASP A O 1
ATOM 654 N N . GLY A 1 87 ? -20.684 4.584 24.158 1.00 78.44 87 GLY A N 1
ATOM 655 C CA . GLY A 1 87 ? -21.079 3.620 25.189 1.00 78.44 87 GLY A CA 1
ATOM 656 C C . GLY A 1 87 ? -21.790 2.372 24.651 1.00 78.44 87 GLY A C 1
ATOM 657 O O . GLY A 1 87 ? -22.357 1.602 25.429 1.00 78.44 87 GLY A O 1
ATOM 658 N N . LYS A 1 88 ? -21.769 2.149 23.329 1.00 77.69 88 LYS A N 1
ATOM 659 C CA . LYS A 1 88 ? -22.387 0.987 22.664 1.00 77.69 88 LYS A CA 1
ATOM 660 C C . LYS A 1 88 ? -21.588 -0.298 22.875 1.00 77.69 88 LYS A C 1
ATOM 662 O O . LYS A 1 88 ? -22.154 -1.383 22.751 1.00 77.69 88 LYS A O 1
ATOM 667 N N . ARG A 1 89 ? -20.287 -0.186 23.160 1.00 75.06 89 ARG A N 1
ATOM 668 C CA . ARG A 1 89 ? -19.377 -1.300 23.462 1.00 75.06 89 ARG A CA 1
ATOM 669 C C . ARG A 1 89 ? -18.413 -0.929 24.582 1.00 75.06 89 ARG A C 1
ATOM 671 O O . ARG A 1 89 ? -18.044 0.229 24.739 1.00 75.06 89 ARG A O 1
ATOM 678 N N . LYS A 1 90 ? -17.954 -1.925 25.332 1.00 77.88 90 LYS A N 1
ATOM 679 C CA . LYS A 1 90 ? -16.848 -1.800 26.290 1.00 77.88 90 LYS A CA 1
ATOM 680 C C . LYS A 1 90 ? -15.561 -2.337 25.674 1.00 77.88 90 LYS A C 1
ATOM 682 O O . LYS A 1 90 ? -15.591 -3.246 24.853 1.00 77.88 90 LYS A O 1
ATOM 687 N N . GLU A 1 91 ? -14.407 -1.843 26.120 1.00 69.25 91 GLU A N 1
ATOM 688 C CA . GLU A 1 91 ? -13.094 -2.312 25.638 1.00 69.25 91 GLU A CA 1
ATOM 689 C C . GLU A 1 91 ? -12.877 -3.832 25.775 1.00 69.25 91 GLU A C 1
ATOM 691 O O . GLU A 1 91 ? -12.135 -4.435 24.992 1.00 69.25 91 GLU A O 1
ATOM 696 N N . ALA A 1 92 ? -13.512 -4.435 26.785 1.00 74.06 92 ALA A N 1
ATOM 697 C CA . ALA A 1 92 ? -13.448 -5.861 27.080 1.00 74.06 92 ALA A CA 1
ATOM 698 C C . ALA A 1 92 ? -14.386 -6.709 26.208 1.00 74.06 92 ALA A C 1
ATOM 700 O O . ALA A 1 92 ? -14.271 -7.933 26.233 1.00 74.06 92 ALA A O 1
ATOM 701 N N . ASP A 1 93 ? -15.289 -6.083 25.447 1.00 75.25 93 ASP A N 1
ATOM 702 C CA . ASP A 1 93 ? -16.246 -6.817 24.631 1.00 75.25 93 ASP A CA 1
ATOM 703 C C . ASP A 1 93 ? -15.532 -7.594 23.525 1.00 75.25 93 ASP A C 1
ATOM 705 O O . ASP A 1 93 ? -14.509 -7.191 22.957 1.00 75.25 93 ASP A O 1
ATOM 709 N N . GLU A 1 94 ? -16.098 -8.748 23.218 1.00 74.44 94 GLU A N 1
ATOM 710 C CA . GLU A 1 94 ? -15.603 -9.641 22.193 1.00 74.44 94 GLU A CA 1
ATOM 711 C C . GLU A 1 94 ? -16.065 -9.177 20.809 1.00 74.44 94 GLU A C 1
ATOM 713 O O . GLU A 1 94 ? -17.254 -8.989 20.543 1.00 74.44 94 GLU A O 1
ATOM 718 N N . VAL A 1 95 ? -15.113 -8.992 19.894 1.00 73.06 95 VAL A N 1
ATOM 719 C CA . VAL A 1 95 ? -15.387 -8.547 18.529 1.00 73.06 95 VAL A CA 1
ATOM 720 C C . VAL A 1 95 ? -14.887 -9.574 17.531 1.00 73.06 95 VAL A C 1
ATOM 722 O O . VAL A 1 95 ? -13.739 -10.016 17.560 1.00 73.06 95 VAL A O 1
ATOM 725 N N . GLY A 1 96 ? -15.781 -9.948 16.619 1.00 65.88 96 GLY A N 1
ATOM 726 C CA . GLY A 1 96 ? -15.446 -10.786 15.478 1.00 65.88 96 GLY A CA 1
ATOM 727 C C . GLY A 1 96 ? -14.645 -10.031 14.419 1.00 65.88 96 GLY A C 1
ATOM 728 O O . GLY A 1 96 ? -14.755 -8.812 14.257 1.00 65.88 96 GLY A O 1
ATOM 729 N N . ASP A 1 97 ? -13.878 -10.791 13.644 1.00 65.88 97 ASP A N 1
ATOM 730 C CA . ASP A 1 97 ? -13.099 -10.284 12.522 1.00 65.88 97 ASP A CA 1
ATOM 731 C C . ASP A 1 97 ? -14.026 -9.725 11.426 1.00 65.88 97 ASP A C 1
ATOM 733 O O . ASP A 1 97 ? -14.626 -10.439 10.625 1.00 65.88 97 ASP A O 1
ATOM 737 N N . THR A 1 98 ? -14.175 -8.411 11.456 1.00 66.88 98 THR A N 1
ATOM 738 C CA . THR A 1 98 ? -15.186 -7.613 10.741 1.00 66.88 98 THR A CA 1
ATOM 739 C C . THR A 1 98 ? -14.567 -6.831 9.591 1.00 66.88 98 THR A C 1
ATOM 741 O O . THR A 1 98 ? -15.268 -6.196 8.806 1.00 66.88 98 THR A O 1
ATOM 744 N N . VAL A 1 99 ? -13.240 -6.894 9.460 1.00 70.06 99 VAL A N 1
ATOM 745 C CA . VAL A 1 99 ? -12.533 -6.326 8.320 1.00 70.06 99 VAL A CA 1
ATOM 746 C C . VAL A 1 99 ? -12.897 -7.142 7.083 1.00 70.06 99 VAL A C 1
ATOM 748 O O . VAL A 1 99 ? -12.675 -8.359 7.036 1.00 70.06 99 VAL A O 1
ATOM 751 N N . SER A 1 100 ? -13.445 -6.458 6.074 1.00 77.31 100 SER A N 1
ATOM 752 C CA . SER A 1 100 ? -13.815 -7.068 4.797 1.00 77.31 100 SER A CA 1
ATOM 753 C C . SER A 1 100 ? -12.650 -7.876 4.225 1.00 77.31 100 SER A C 1
ATOM 755 O O . SER A 1 100 ? -11.496 -7.435 4.250 1.00 77.31 100 SER A O 1
ATOM 757 N N . LYS A 1 101 ? -12.953 -9.058 3.670 1.00 81.19 101 LYS A N 1
ATOM 758 C CA . LYS A 1 101 ? -11.954 -9.913 3.009 1.00 81.19 101 LYS A CA 1
ATOM 759 C C . LYS A 1 101 ? -11.155 -9.127 1.967 1.00 81.19 101 LYS A C 1
ATOM 761 O O . LYS A 1 101 ? -9.945 -9.293 1.905 1.00 81.19 101 LYS A O 1
ATOM 766 N N . ALA A 1 102 ? -11.805 -8.205 1.252 1.00 78.00 102 ALA A N 1
ATOM 767 C CA . ALA A 1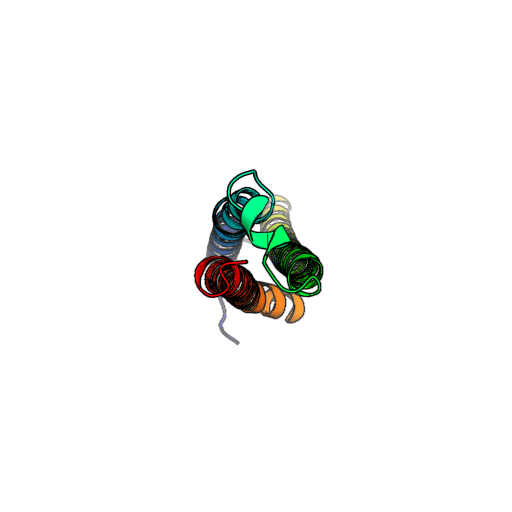 102 ? -11.157 -7.345 0.268 1.00 78.00 102 ALA A CA 1
ATOM 768 C C . ALA A 1 102 ? -10.014 -6.509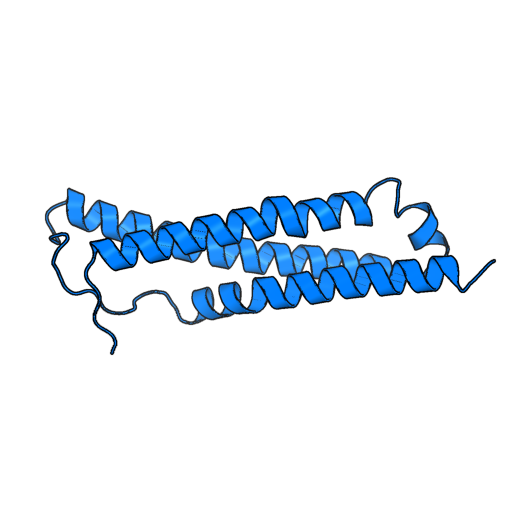 0.871 1.00 78.00 102 ALA A C 1
ATOM 770 O O . ALA A 1 102 ? -8.925 -6.475 0.311 1.00 78.00 102 ALA A O 1
ATOM 771 N N . VAL A 1 103 ? -10.214 -5.891 2.041 1.00 80.62 103 VAL A N 1
ATOM 772 C CA . VAL A 1 103 ? -9.186 -5.069 2.714 1.00 80.62 103 VAL A CA 1
ATOM 773 C C . VAL A 1 103 ? -7.981 -5.920 3.116 1.00 80.62 103 VAL A C 1
ATOM 775 O O . VAL A 1 103 ? -6.838 -5.498 2.950 1.00 80.62 103 VAL A O 1
ATOM 778 N N . LYS A 1 104 ? -8.219 -7.150 3.588 1.00 80.81 104 LYS A N 1
ATOM 779 C CA . LYS A 1 104 ? -7.138 -8.099 3.897 1.00 80.81 104 LYS A CA 1
ATOM 780 C C . LYS A 1 104 ? -6.378 -8.494 2.642 1.00 80.81 104 LYS A C 1
ATOM 782 O O . LYS A 1 104 ? -5.155 -8.486 2.663 1.00 80.81 104 LYS A O 1
ATOM 787 N N . THR A 1 105 ? -7.090 -8.777 1.555 1.00 84.50 105 THR A N 1
ATOM 788 C CA . THR A 1 105 ? -6.481 -9.091 0.263 1.00 84.50 105 THR A CA 1
ATOM 789 C C . THR A 1 105 ? -5.609 -7.938 -0.229 1.00 84.50 105 THR A C 1
ATOM 791 O O . THR A 1 105 ? -4.461 -8.178 -0.577 1.00 84.50 105 THR A O 1
ATOM 794 N N . TYR A 1 106 ? -6.085 -6.690 -0.176 1.00 83.31 106 TYR A N 1
ATOM 795 C CA . TYR A 1 106 ? -5.283 -5.520 -0.558 1.00 83.31 106 TYR A CA 1
ATOM 796 C C . TYR A 1 106 ? -4.054 -5.328 0.335 1.00 83.31 106 TYR A C 1
ATOM 798 O O . TYR A 1 106 ? -2.972 -5.047 -0.171 1.00 83.31 106 TYR A O 1
ATOM 806 N N . TYR A 1 107 ? -4.189 -5.547 1.643 1.00 80.50 107 TYR A N 1
ATOM 807 C CA . TYR A 1 107 ? -3.067 -5.484 2.581 1.00 80.50 107 TYR A CA 1
ATOM 808 C C . TYR A 1 107 ? -2.006 -6.557 2.314 1.00 80.50 107 TYR A C 1
ATOM 810 O O . TYR A 1 107 ? -0.817 -6.282 2.419 1.00 80.50 107 TYR A O 1
ATOM 818 N N . THR A 1 108 ? -2.420 -7.774 1.955 1.00 85.38 108 THR A N 1
ATOM 819 C CA . THR A 1 108 ? -1.498 -8.863 1.606 1.00 85.38 108 THR A CA 1
ATOM 820 C C . THR A 1 108 ? -0.890 -8.681 0.215 1.00 85.38 108 THR A C 1
ATOM 822 O O . THR A 1 108 ? 0.274 -9.015 0.017 1.00 85.38 108 THR A O 1
ATOM 825 N N . LEU A 1 109 ? -1.641 -8.128 -0.741 1.00 83.50 109 LEU A N 1
ATOM 826 C CA . LEU A 1 109 ? -1.151 -7.845 -2.091 1.00 83.50 109 LEU A CA 1
ATOM 827 C C . LEU A 1 109 ? -0.189 -6.660 -2.124 1.00 83.50 109 LEU A C 1
ATOM 829 O O . LEU A 1 109 ? 0.753 -6.684 -2.903 1.00 83.50 109 LEU A O 1
ATOM 833 N N . ALA A 1 110 ? -0.378 -5.653 -1.272 1.00 79.81 110 ALA A N 1
ATOM 834 C CA . ALA A 1 110 ? 0.467 -4.465 -1.225 1.00 79.81 110 ALA A CA 1
ATOM 835 C C . ALA A 1 110 ? 1.986 -4.755 -1.172 1.00 79.81 110 ALA A C 1
ATOM 837 O O . ALA A 1 110 ? 2.696 -4.234 -2.033 1.00 79.81 110 ALA A O 1
ATOM 838 N N . PRO A 1 111 ? 2.521 -5.589 -0.253 1.00 84.00 111 PRO A N 1
ATOM 839 C CA . PRO A 1 111 ? 3.946 -5.918 -0.245 1.00 84.00 111 PRO A CA 1
ATOM 840 C C . PRO A 1 111 ? 4.374 -6.716 -1.482 1.00 84.00 111 PRO A C 1
ATOM 842 O O . PRO A 1 111 ? 5.476 -6.511 -1.977 1.00 84.00 111 PRO A O 1
ATOM 845 N N . VAL A 1 112 ? 3.510 -7.582 -2.022 1.00 87.44 112 VAL A N 1
ATOM 846 C CA . VAL A 1 112 ? 3.802 -8.338 -3.252 1.00 87.44 112 VAL A CA 1
ATOM 847 C C . VAL A 1 112 ? 3.929 -7.389 -4.443 1.00 87.44 112 VAL A C 1
ATOM 849 O O . VAL A 1 112 ? 4.913 -7.450 -5.174 1.00 87.44 112 VAL A O 1
ATOM 852 N N . CYS A 1 113 ? 2.979 -6.468 -4.610 1.00 87.00 113 CYS A N 1
ATOM 853 C CA . CYS A 1 113 ? 3.020 -5.445 -5.651 1.00 87.00 113 CYS A CA 1
ATOM 854 C C . CYS A 1 113 ? 4.242 -4.532 -5.493 1.00 87.00 113 CYS A C 1
ATOM 856 O O . CYS A 1 113 ? 4.879 -4.192 -6.486 1.00 87.00 113 CYS A O 1
ATOM 858 N N . LEU A 1 114 ? 4.629 -4.200 -4.260 1.00 86.25 114 LEU A N 1
ATOM 859 C CA . LEU A 1 114 ? 5.819 -3.397 -3.986 1.00 86.25 114 LEU A CA 1
ATOM 860 C C . LEU A 1 114 ? 7.106 -4.128 -4.397 1.00 86.25 114 LEU A C 1
ATOM 862 O O . LEU A 1 114 ? 7.950 -3.541 -5.071 1.00 86.25 114 LEU A O 1
ATOM 866 N N . VAL A 1 115 ? 7.228 -5.420 -4.077 1.00 88.88 115 VAL A N 1
ATOM 867 C CA . VAL A 1 115 ? 8.354 -6.258 -4.523 1.00 88.88 115 VAL A CA 1
ATOM 868 C C . VAL A 1 115 ? 8.383 -6.378 -6.047 1.00 88.88 115 VAL A C 1
ATOM 870 O O . VAL A 1 115 ? 9.447 -6.242 -6.643 1.00 88.88 115 VAL A O 1
ATOM 873 N N . LEU A 1 116 ? 7.231 -6.574 -6.696 1.00 87.19 116 LEU A N 1
ATOM 874 C CA . LEU A 1 116 ? 7.141 -6.615 -8.160 1.00 87.19 116 LEU A CA 1
ATOM 875 C C . LEU A 1 116 ? 7.525 -5.274 -8.801 1.00 87.19 116 LEU A C 1
ATOM 877 O O . LEU A 1 116 ? 8.220 -5.255 -9.814 1.00 87.19 116 LEU A O 1
ATOM 881 N N . THR A 1 117 ? 7.130 -4.156 -8.191 1.00 84.88 117 THR A N 1
ATOM 882 C CA . THR A 1 117 ? 7.508 -2.808 -8.638 1.00 84.88 117 THR A CA 1
ATOM 883 C C . THR A 1 117 ? 9.021 -2.607 -8.531 1.00 84.88 117 THR A C 1
ATOM 885 O O . THR A 1 117 ? 9.647 -2.130 -9.477 1.00 84.88 117 THR A O 1
ATOM 888 N N . ALA A 1 118 ? 9.633 -3.040 -7.425 1.00 86.12 118 ALA A N 1
ATOM 889 C CA . ALA A 1 118 ? 11.084 -3.007 -7.250 1.00 86.12 118 ALA A CA 1
ATOM 890 C C . ALA A 1 118 ? 11.813 -3.921 -8.250 1.00 86.12 118 ALA A C 1
ATOM 892 O O . ALA A 1 118 ? 12.808 -3.514 -8.845 1.00 86.12 118 ALA A O 1
ATOM 893 N N . ALA A 1 119 ? 11.302 -5.131 -8.489 1.00 88.00 119 ALA A N 1
ATOM 894 C CA . ALA A 1 119 ? 11.862 -6.053 -9.472 1.00 88.00 119 ALA A CA 1
ATOM 895 C C . ALA A 1 119 ? 11.809 -5.468 -10.890 1.00 88.00 119 ALA A C 1
ATOM 897 O O . ALA A 1 119 ? 12.785 -5.565 -11.627 1.00 88.00 119 ALA A O 1
ATOM 898 N N . CYS A 1 120 ? 10.711 -4.800 -11.256 1.00 84.88 120 CYS A N 1
ATOM 899 C CA . CYS A 1 120 ? 10.593 -4.109 -12.538 1.00 84.88 120 CYS A CA 1
ATOM 900 C C . CYS A 1 120 ? 11.662 -3.019 -12.701 1.00 84.88 120 CYS A C 1
ATOM 902 O O . CYS A 1 120 ? 12.265 -2.904 -13.767 1.00 84.88 120 CYS A O 1
ATOM 904 N N . LEU A 1 121 ? 11.928 -2.253 -11.639 1.00 81.44 121 LEU A N 1
ATOM 905 C CA . LEU A 1 121 ? 12.983 -1.243 -11.638 1.00 81.44 121 LEU A CA 1
ATOM 906 C C . LEU A 1 121 ? 14.371 -1.881 -11.796 1.00 81.44 121 LEU A C 1
ATOM 908 O O . LEU A 1 121 ? 15.159 -1.428 -12.617 1.00 81.44 121 LEU A O 1
ATOM 912 N N . LEU A 1 122 ? 14.659 -2.970 -11.077 1.00 84.75 122 LEU A N 1
ATOM 913 C CA . LEU A 1 122 ? 15.927 -3.697 -11.207 1.00 84.75 122 LEU A CA 1
ATOM 914 C C . LEU A 1 122 ? 16.132 -4.269 -12.614 1.00 84.75 122 LEU A C 1
ATOM 916 O O . LEU A 1 122 ? 17.242 -4.215 -13.137 1.00 84.75 122 LEU A O 1
ATOM 920 N N . VAL A 1 123 ? 15.071 -4.780 -13.243 1.00 85.56 123 VAL A N 1
ATOM 921 C CA . VAL A 1 123 ? 15.116 -5.238 -14.637 1.00 85.56 123 VAL A CA 1
ATOM 922 C C . VAL A 1 123 ? 15.425 -4.070 -15.573 1.00 85.56 123 VAL A C 1
ATOM 924 O O . VAL A 1 123 ? 16.276 -4.211 -16.447 1.00 85.56 123 VAL A O 1
ATOM 927 N N . ALA A 1 124 ? 14.796 -2.907 -15.378 1.00 80.00 124 ALA A N 1
ATOM 928 C CA . ALA A 1 124 ? 15.096 -1.716 -16.172 1.00 80.00 124 ALA A CA 1
ATOM 929 C C . ALA A 1 124 ? 16.559 -1.266 -16.003 1.00 80.00 124 ALA A C 1
ATOM 931 O O . ALA A 1 124 ? 17.237 -1.016 -16.997 1.00 80.00 124 ALA A O 1
ATOM 932 N N . VAL A 1 125 ? 17.072 -1.253 -14.766 1.00 81.50 125 VAL A N 1
ATOM 933 C CA . VAL A 1 125 ? 18.483 -0.949 -14.466 1.00 81.50 125 VAL A CA 1
ATOM 934 C C . VAL A 1 125 ? 19.415 -1.942 -15.161 1.00 81.50 125 VAL A C 1
ATOM 936 O O . VAL A 1 125 ? 20.370 -1.522 -15.805 1.00 81.50 125 VAL A O 1
ATOM 939 N N . TRP A 1 126 ? 19.130 -3.245 -15.076 1.00 83.38 126 TRP A N 1
ATOM 940 C CA . TRP A 1 126 ? 19.922 -4.290 -15.730 1.00 83.38 126 TRP A CA 1
ATOM 941 C C . TRP A 1 126 ? 20.004 -4.093 -17.248 1.00 83.38 126 TRP A C 1
ATOM 943 O O . TRP A 1 126 ? 21.075 -4.201 -17.836 1.00 83.38 126 TRP A O 1
ATOM 953 N N . TRP A 1 127 ? 18.889 -3.754 -17.895 1.00 79.81 127 TRP A N 1
ATOM 954 C CA . TRP A 1 127 ? 18.896 -3.431 -19.323 1.00 79.81 127 TRP A CA 1
ATOM 955 C C . TRP A 1 127 ? 19.718 -2.176 -19.629 1.00 79.81 127 TRP A C 1
ATOM 957 O O . TRP A 1 127 ? 20.504 -2.184 -20.576 1.00 79.81 127 TRP A O 1
ATOM 967 N N . GLY A 1 128 ? 19.602 -1.135 -18.799 1.00 72.62 128 GLY A N 1
ATOM 968 C CA . GLY A 1 128 ? 20.379 0.097 -18.941 1.00 72.62 128 GLY A CA 1
ATOM 969 C C . GLY A 1 128 ? 21.893 -0.078 -18.748 1.00 72.62 128 GLY A C 1
ATOM 970 O O . GLY A 1 128 ? 22.661 0.726 -19.283 1.00 72.62 128 GLY A O 1
ATOM 971 N N . THR A 1 129 ? 22.334 -1.112 -18.018 1.00 72.56 129 THR A N 1
ATOM 972 C CA . THR A 1 129 ? 23.760 -1.422 -17.804 1.00 72.56 129 THR A CA 1
ATOM 973 C C . THR A 1 129 ? 24.330 -2.421 -18.810 1.00 72.56 129 THR A C 1
ATOM 975 O O . THR A 1 129 ? 25.495 -2.297 -19.179 1.00 72.56 129 THR A O 1
ATOM 978 N N . VAL A 1 130 ? 23.541 -3.405 -19.257 1.00 73.69 130 VAL A N 1
ATOM 979 C CA . VAL A 1 130 ? 24.003 -4.494 -20.142 1.00 73.69 130 VAL A CA 1
ATOM 980 C C . VAL A 1 130 ? 23.870 -4.158 -21.626 1.00 73.69 130 VAL A C 1
ATOM 982 O O . VAL A 1 130 ? 24.563 -4.761 -22.440 1.00 73.69 130 VAL A O 1
ATOM 985 N N . SER A 1 131 ? 23.028 -3.191 -21.992 1.00 60.44 131 SER A N 1
ATOM 986 C CA . SER A 1 131 ? 22.919 -2.701 -23.366 1.00 60.44 131 SER A CA 1
ATOM 987 C C . SER A 1 131 ? 23.659 -1.364 -23.508 1.00 60.44 131 SER A C 1
ATOM 989 O O . SER A 1 131 ? 23.021 -0.310 -23.423 1.00 60.44 131 SER A O 1
ATOM 991 N N . PRO A 1 132 ? 24.997 -1.356 -23.695 1.00 52.59 132 PRO A N 1
ATOM 992 C CA . PRO A 1 132 ? 25.697 -0.152 -24.101 1.00 52.59 132 PRO A CA 1
ATOM 993 C C . PRO A 1 132 ? 25.319 0.113 -25.560 1.00 52.59 132 PRO A C 1
ATOM 995 O O . PRO A 1 132 ? 25.818 -0.544 -26.473 1.00 52.59 132 PRO A O 1
ATOM 998 N N . GLY A 1 133 ? 24.363 1.018 -25.759 1.00 53.03 133 GLY A N 1
ATOM 999 C CA . GLY A 1 133 ? 24.286 1.782 -27.003 1.00 53.03 133 GLY A CA 1
ATOM 1000 C C . GLY 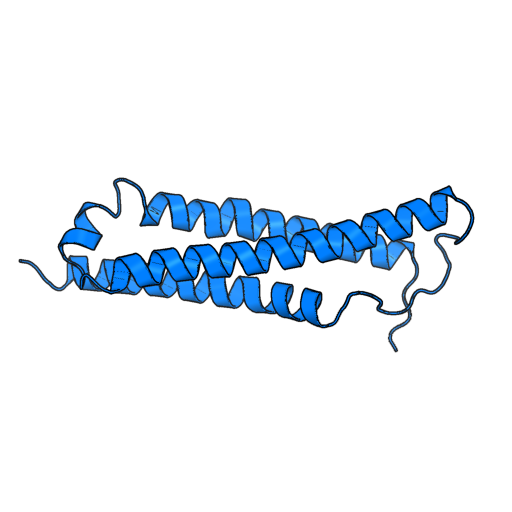A 1 133 ? 25.471 2.730 -27.093 1.00 53.03 133 GLY A C 1
ATOM 1001 O O . GLY A 1 133 ? 25.836 3.294 -26.033 1.00 53.03 133 GLY A O 1
#

Foldseek 3Di:
DDWDFLLVLLVVLVVLLVVLCCCVCPLLVVLCCCCVHPVCPLLCVQFDVVLNVVLVVLSVLLNVLSVLLNVLSVVSSVVSVVCVVVVVDDRRDIDDPPRDPSSVVSSVVNVVSSVVSVVSSVVSVVSSVPDDD

pLDDT: mean 78.97, std 8.2, range [50.53, 89.69]

Organism: NCBI:txid336628

Radius of gyration: 19.71 Å; chains: 1; bounding box: 48×30×54 Å